Protein AF-A0A9E1KNU5-F1 (afdb_monomer)

Foldseek 3Di:
DVVVVVLVVCCVPPPDNVVSVVVVVCVLVVVVVCCCVVVVDDDDPVSVVVNVVSVVVVVVVVVVVVVVD

Radius of gyration: 15.42 Å; Cα contacts (8 Å, |Δi|>4): 13; chains: 1; bounding box: 29×34×34 Å

Solvent-accessible surface area (backbone atoms only — not comparable to full-atom values): 4097 Å² total; per-residue (Å²): 112,67,70,58,53,54,48,54,51,48,51,74,67,40,97,48,56,67,60,62,58,54,50,60,73,45,45,68,60,53,50,51,52,46,45,38,72,74,68,63,53,78,86,54,74,66,57,56,54,52,50,51,52,52,50,52,53,49,52,52,48,53,57,53,58,62,72,77,112

pLDDT: mean 76.54, std 9.74, range [48.91, 89.56]

Mean predicted aligned error: 8.91 Å

Structure (mmCIF, N/CA/C/O backbone):
data_AF-A0A9E1KNU5-F1
#
_entry.id   AF-A0A9E1KNU5-F1
#
loop_
_atom_site.group_PDB
_atom_site.id
_atom_site.type_symbol
_atom_site.label_atom_id
_atom_site.label_alt_id
_atom_site.label_comp_id
_atom_site.label_asym_id
_atom_site.label_entity_id
_atom_site.label_seq_id
_atom_site.pdbx_PDB_ins_code
_atom_site.Cartn_x
_atom_site.Cartn_y
_atom_site.Cartn_z
_atom_site.occupancy
_atom_site.B_iso_or_equiv
_atom_site.auth_seq_id
_atom_site.auth_comp_id
_atom_site.auth_asym_id
_atom_site.auth_atom_id
_atom_site.pdbx_PDB_model_num
ATOM 1 N N . GLY A 1 1 ? 11.672 -14.276 -0.715 1.00 67.12 1 GLY A N 1
ATOM 2 C CA . GLY A 1 1 ? 12.261 -15.095 -1.792 1.00 67.12 1 GLY A CA 1
ATOM 3 C C . GLY A 1 1 ? 11.258 -15.368 -2.895 1.00 67.12 1 GLY A C 1
ATOM 4 O O . GLY A 1 1 ? 11.282 -14.686 -3.907 1.00 67.12 1 GLY A O 1
ATOM 5 N N . VAL A 1 2 ? 10.334 -16.309 -2.679 1.00 82.62 2 VAL A N 1
ATOM 6 C CA . VAL A 1 2 ? 9.418 -16.810 -3.725 1.00 82.62 2 VAL A CA 1
ATOM 7 C C . VAL A 1 2 ? 8.473 -15.741 -4.290 1.00 82.62 2 VAL A C 1
ATOM 9 O O . VAL A 1 2 ? 8.334 -15.644 -5.503 1.00 82.62 2 VAL A O 1
ATOM 12 N N . ALA A 1 3 ? 7.896 -14.878 -3.446 1.00 79.44 3 ALA A N 1
ATOM 13 C CA . ALA A 1 3 ? 7.023 -13.792 -3.911 1.00 79.44 3 ALA A CA 1
ATOM 14 C C . ALA A 1 3 ? 7.742 -12.806 -4.854 1.00 79.44 3 ALA A C 1
ATOM 16 O O . ALA A 1 3 ? 7.164 -12.365 -5.841 1.00 79.44 3 ALA A O 1
ATOM 17 N N . PHE A 1 4 ? 9.021 -12.516 -4.596 1.00 76.50 4 PHE A N 1
ATOM 18 C CA . PHE A 1 4 ? 9.831 -11.628 -5.435 1.00 76.50 4 PHE A CA 1
ATOM 19 C C . PHE A 1 4 ? 10.200 -12.280 -6.775 1.00 76.50 4 PHE A C 1
ATOM 21 O O . PHE A 1 4 ? 10.173 -11.626 -7.813 1.00 76.50 4 PHE A O 1
ATOM 28 N N . LEU A 1 5 ? 10.485 -13.586 -6.769 1.00 82.19 5 LEU A N 1
ATOM 29 C CA . LEU A 1 5 ? 10.713 -14.354 -7.995 1.00 82.19 5 LEU A CA 1
ATOM 30 C C . LEU A 1 5 ? 9.444 -14.414 -8.856 1.00 82.19 5 LEU A C 1
ATOM 32 O O . LEU A 1 5 ? 9.515 -14.182 -10.058 1.00 82.19 5 LEU A O 1
ATOM 36 N N . CYS A 1 6 ? 8.286 -14.646 -8.233 1.00 79.56 6 CYS A N 1
ATOM 37 C CA . CYS A 1 6 ? 6.984 -14.644 -8.900 1.00 79.56 6 CYS A CA 1
ATOM 38 C C . CYS A 1 6 ? 6.647 -13.260 -9.487 1.00 79.56 6 CYS A C 1
ATOM 40 O O . CYS A 1 6 ? 6.198 -13.156 -10.626 1.00 79.56 6 CYS A O 1
ATOM 42 N N . TRP A 1 7 ? 6.953 -12.188 -8.748 1.00 76.44 7 TRP A N 1
ATOM 43 C CA . TRP A 1 7 ? 6.818 -10.806 -9.213 1.00 76.44 7 TRP A CA 1
ATOM 44 C C . TRP A 1 7 ? 7.707 -10.503 -10.429 1.00 76.44 7 TRP A C 1
ATOM 46 O O . TRP A 1 7 ? 7.235 -9.957 -11.424 1.00 76.44 7 TRP A O 1
ATOM 56 N N . SER A 1 8 ? 8.981 -10.900 -10.379 1.00 75.00 8 SER A N 1
ATOM 57 C CA . SER A 1 8 ? 9.932 -10.713 -11.482 1.00 75.00 8 SER A CA 1
ATOM 58 C C . SER A 1 8 ? 9.514 -11.484 -12.744 1.00 75.00 8 SER A C 1
ATOM 60 O O . SER A 1 8 ? 9.533 -10.940 -13.847 1.00 75.00 8 SER A O 1
ATOM 62 N N . LEU A 1 9 ? 9.028 -12.720 -12.582 1.00 76.06 9 LEU A N 1
ATOM 63 C CA . LEU A 1 9 ? 8.449 -13.518 -13.668 1.00 76.06 9 LEU A CA 1
ATOM 64 C C . LEU A 1 9 ? 7.208 -12.856 -14.282 1.00 76.06 9 LEU A C 1
ATOM 66 O O . LEU A 1 9 ? 7.088 -12.799 -15.504 1.00 76.06 9 LEU A O 1
ATOM 70 N N . ALA A 1 10 ? 6.308 -12.312 -13.459 1.00 71.88 10 ALA A N 1
ATOM 71 C CA . ALA A 1 10 ? 5.114 -11.616 -13.934 1.00 71.88 10 ALA A CA 1
ATOM 72 C C . ALA A 1 10 ? 5.448 -10.332 -14.713 1.00 71.88 10 ALA A C 1
ATOM 74 O O . ALA A 1 10 ? 4.799 -10.042 -15.717 1.00 71.88 10 ALA A O 1
ATOM 75 N N . LEU A 1 11 ? 6.481 -9.589 -14.299 1.00 68.62 11 LEU A N 1
ATOM 76 C CA . LEU A 1 11 ? 6.984 -8.425 -15.037 1.00 68.62 11 LEU A CA 1
ATOM 77 C C . LEU A 1 11 ? 7.584 -8.808 -16.397 1.00 68.62 11 LEU A C 1
ATOM 79 O O . LEU A 1 11 ? 7.424 -8.052 -17.350 1.00 68.62 11 LEU A O 1
ATOM 83 N N . GLY A 1 12 ? 8.239 -9.971 -16.49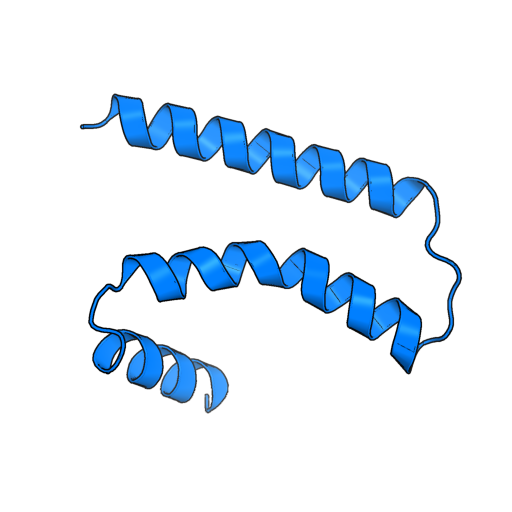2 1.00 66.06 12 GLY A N 1
ATOM 84 C CA . GLY A 1 12 ? 8.789 -10.490 -17.748 1.00 66.06 12 GLY A CA 1
ATOM 85 C C . GLY A 1 12 ? 7.734 -11.032 -18.722 1.00 66.06 12 GLY A C 1
ATOM 86 O O . GLY A 1 12 ? 7.921 -10.943 -19.931 1.00 66.06 12 GLY A O 1
ATOM 87 N N . PHE A 1 13 ? 6.617 -11.566 -18.214 1.00 64.62 13 PHE A N 1
ATOM 88 C CA . PHE A 1 13 ? 5.521 -12.108 -19.032 1.00 64.62 13 PHE A CA 1
ATOM 89 C C . PHE A 1 13 ? 4.439 -11.084 -19.396 1.00 64.62 13 PHE A C 1
ATOM 91 O O . PHE A 1 13 ? 3.690 -11.300 -20.350 1.00 64.62 13 PHE A O 1
ATOM 98 N N . ALA A 1 14 ? 4.312 -9.983 -18.652 1.00 61.06 14 ALA A N 1
ATOM 99 C CA . ALA A 1 14 ? 3.314 -8.966 -18.944 1.00 61.06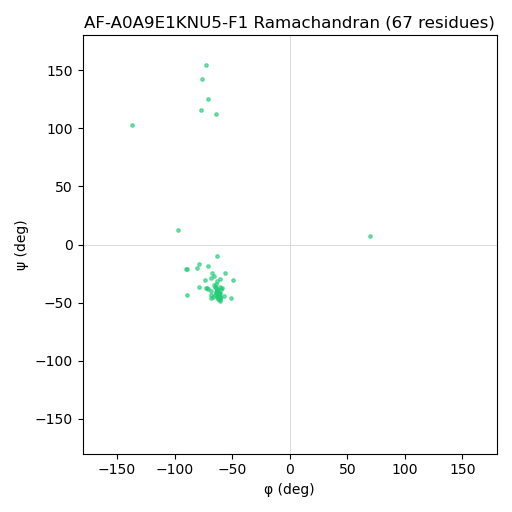 14 ALA A CA 1
ATOM 100 C C . ALA A 1 14 ? 3.774 -8.094 -20.129 1.00 61.06 14 ALA A C 1
ATOM 102 O O . ALA A 1 14 ? 4.719 -7.323 -19.978 1.00 61.06 14 ALA A O 1
ATOM 103 N N . PRO A 1 15 ? 3.073 -8.107 -21.282 1.00 57.94 15 PRO A N 1
ATOM 104 C CA . PRO A 1 15 ? 3.463 -7.339 -22.472 1.00 57.94 15 PRO A CA 1
ATOM 105 C C . PRO A 1 15 ? 3.444 -5.815 -22.258 1.00 57.94 15 PRO A C 1
ATOM 107 O O . PRO A 1 15 ? 3.896 -5.063 -23.110 1.00 57.94 15 PRO A O 1
ATOM 110 N N . ASN A 1 16 ? 2.905 -5.353 -21.125 1.00 58.72 16 ASN A N 1
ATOM 111 C CA . ASN A 1 16 ? 2.971 -3.971 -20.671 1.00 58.72 16 ASN A CA 1
ATOM 112 C C . ASN A 1 16 ? 3.280 -3.961 -19.169 1.00 58.72 16 ASN A C 1
ATOM 114 O O . ASN A 1 16 ? 2.381 -4.183 -18.351 1.00 58.72 16 ASN A O 1
ATOM 118 N N . THR A 1 17 ? 4.526 -3.665 -18.803 1.00 61.56 17 THR A N 1
ATOM 119 C CA . THR A 1 17 ? 5.009 -3.516 -17.416 1.00 61.56 17 THR A CA 1
ATOM 120 C C . THR A 1 17 ? 4.106 -2.589 -16.581 1.00 61.56 17 THR A C 1
ATOM 122 O O . THR A 1 17 ? 3.886 -2.822 -15.392 1.00 61.56 17 THR A O 1
ATOM 125 N N . SER A 1 18 ? 3.463 -1.607 -17.223 1.00 59.28 18 SER A N 1
ATOM 126 C CA . SER A 1 18 ? 2.485 -0.694 -16.619 1.00 59.28 18 SER A CA 1
ATOM 127 C C . SER A 1 18 ? 1.243 -1.385 -16.033 1.00 59.28 18 SER A C 1
ATOM 129 O O . SER A 1 18 ? 0.682 -0.890 -15.057 1.00 59.28 18 SER A O 1
ATOM 131 N N . ARG A 1 19 ? 0.797 -2.536 -16.568 1.00 61.03 19 ARG A N 1
ATOM 132 C CA . ARG A 1 19 ? -0.346 -3.281 -15.997 1.00 61.03 19 ARG A CA 1
ATOM 133 C C . ARG A 1 19 ? 0.008 -3.941 -14.668 1.00 61.03 19 ARG A C 1
ATOM 135 O O . ARG A 1 19 ? -0.818 -3.929 -13.761 1.00 61.03 19 ARG A O 1
ATOM 142 N N . VAL A 1 20 ? 1.224 -4.473 -14.543 1.00 66.75 20 VAL A N 1
ATOM 143 C CA . VAL A 1 20 ? 1.707 -5.096 -13.298 1.00 66.75 20 VAL A CA 1
ATOM 144 C C . VAL A 1 20 ? 1.897 -4.035 -12.214 1.00 66.75 20 VAL A C 1
ATOM 146 O O . VAL A 1 20 ? 1.474 -4.238 -11.080 1.00 66.75 20 VAL A O 1
ATOM 149 N N . GLY A 1 21 ? 2.422 -2.857 -12.572 1.00 67.81 21 GLY A N 1
ATOM 150 C CA . GLY A 1 21 ? 2.482 -1.711 -11.658 1.00 67.81 21 GLY A CA 1
ATOM 151 C C . GLY A 1 21 ? 1.098 -1.266 -11.169 1.00 67.81 21 GLY A C 1
ATOM 152 O O . GLY A 1 21 ? 0.921 -0.979 -9.988 1.00 67.81 21 GLY A O 1
ATOM 153 N N . ASN A 1 22 ? 0.080 -1.303 -12.037 1.00 68.69 22 ASN A N 1
ATOM 154 C CA . ASN A 1 22 ? -1.282 -0.931 -11.654 1.00 68.69 22 ASN A CA 1
ATOM 155 C C . ASN A 1 22 ? -1.926 -1.909 -10.646 1.00 68.69 22 ASN A C 1
ATOM 157 O O . AS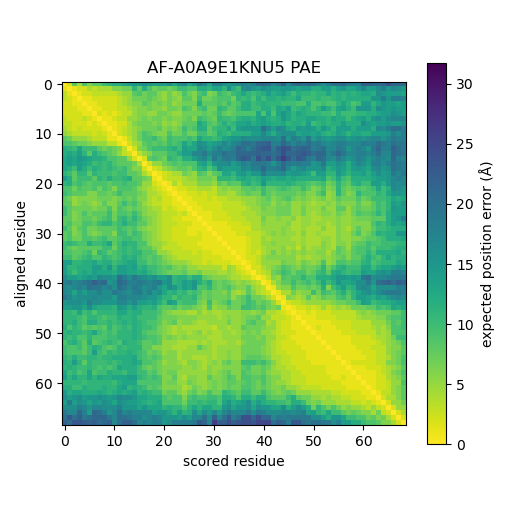N A 1 22 ? -2.799 -1.505 -9.881 1.00 68.69 22 ASN A O 1
ATOM 161 N N . LEU A 1 23 ? -1.482 -3.174 -10.596 1.00 75.94 23 LEU A N 1
ATOM 162 C CA . LEU A 1 23 ? -1.941 -4.154 -9.599 1.00 75.94 23 LEU A CA 1
ATOM 163 C C . LEU A 1 23 ? -1.480 -3.813 -8.175 1.00 75.94 23 LEU A C 1
ATOM 165 O O . LEU A 1 23 ? -2.199 -4.124 -7.227 1.00 75.94 23 LEU A O 1
ATOM 169 N N . ILE A 1 24 ? -0.335 -3.138 -8.005 1.00 79.56 24 ILE A N 1
ATOM 170 C CA . ILE A 1 24 ? 0.118 -2.666 -6.682 1.00 79.56 24 ILE A CA 1
ATOM 171 C C . ILE A 1 24 ? -0.925 -1.723 -6.080 1.00 79.56 24 ILE A C 1
ATOM 173 O O . ILE A 1 24 ? -1.216 -1.790 -4.889 1.00 79.56 24 ILE A O 1
ATOM 177 N N . PHE A 1 25 ? -1.554 -0.893 -6.911 1.00 74.94 25 PHE A N 1
ATOM 178 C CA . PHE A 1 25 ? -2.606 0.014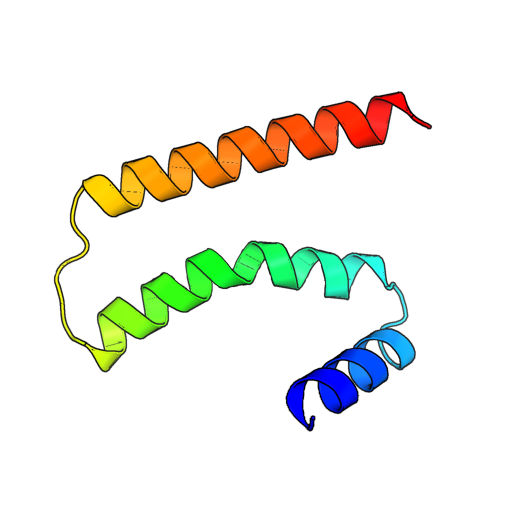 -6.461 1.00 74.94 25 PHE A CA 1
ATOM 179 C C . PHE A 1 25 ? -3.911 -0.697 -6.089 1.00 74.94 25 PHE A C 1
ATOM 181 O O . PHE A 1 25 ? -4.707 -0.137 -5.340 1.00 74.94 25 PHE A O 1
ATOM 188 N N . LEU A 1 26 ? -4.120 -1.940 -6.540 1.00 76.75 26 LEU A N 1
ATOM 189 C CA . LEU A 1 26 ? -5.225 -2.787 -6.083 1.00 76.75 26 LEU A CA 1
ATOM 190 C C . LEU A 1 26 ? -4.939 -3.479 -4.741 1.00 76.75 26 LEU A C 1
ATOM 192 O O . LEU A 1 26 ? -5.886 -3.877 -4.066 1.00 76.75 26 LEU A O 1
ATOM 196 N N . ALA A 1 27 ? -3.673 -3.606 -4.327 1.00 84.56 27 ALA A N 1
ATOM 197 C CA . ALA A 1 27 ? -3.287 -4.261 -3.074 1.00 84.56 27 ALA A CA 1
ATOM 198 C C . 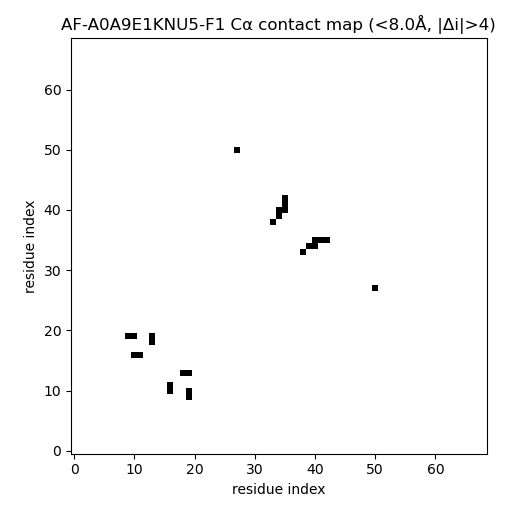ALA A 1 27 ? -4.043 -3.759 -1.821 1.00 84.56 27 ALA A C 1
ATOM 200 O O . ALA A 1 27 ? -4.519 -4.608 -1.066 1.00 84.56 27 ALA A O 1
ATOM 201 N N . PRO A 1 28 ? -4.229 -2.441 -1.578 1.00 81.00 28 PRO A N 1
ATOM 202 C CA . PRO A 1 28 ? -4.989 -1.969 -0.416 1.00 81.00 28 PRO A CA 1
ATOM 203 C C . PRO A 1 28 ? -6.464 -2.390 -0.455 1.00 81.00 28 PRO A C 1
ATOM 205 O O . PRO A 1 28 ? -7.017 -2.767 0.573 1.00 81.00 28 PRO A O 1
ATOM 208 N N . PHE A 1 29 ? -7.093 -2.404 -1.632 1.00 83.00 29 PHE A N 1
ATOM 209 C CA . PHE A 1 29 ? -8.478 -2.861 -1.784 1.00 83.00 29 PHE A CA 1
ATOM 210 C C . PHE A 1 29 ? -8.603 -4.365 -1.550 1.00 83.00 29 PHE A C 1
ATOM 212 O O . PHE A 1 29 ? -9.506 -4.816 -0.850 1.00 83.00 29 PHE A O 1
ATOM 219 N N . LEU A 1 30 ? -7.669 -5.139 -2.107 1.00 84.31 30 LEU A N 1
ATOM 220 C CA . LEU A 1 30 ? -7.637 -6.585 -1.924 1.00 84.31 30 LEU A CA 1
ATOM 221 C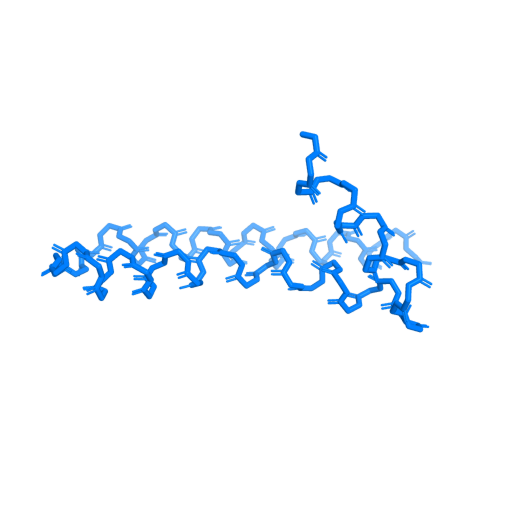 C . LEU A 1 30 ? -7.417 -6.943 -0.448 1.00 84.31 30 LEU A C 1
ATOM 223 O O . LEU A 1 30 ? -8.086 -7.830 0.072 1.00 84.31 30 LEU A O 1
ATOM 227 N N . SER A 1 31 ? -6.551 -6.193 0.240 1.00 84.31 31 SER A N 1
ATOM 228 C CA . SER A 1 31 ? -6.341 -6.301 1.686 1.00 84.31 31 SER A CA 1
ATOM 229 C C . SER A 1 31 ? -7.643 -6.093 2.470 1.00 84.31 31 SER A C 1
ATOM 231 O O . SER A 1 31 ? -7.960 -6.897 3.341 1.00 84.31 31 SER A O 1
ATOM 233 N N . LEU A 1 32 ? -8.458 -5.091 2.116 1.00 83.94 32 LEU A N 1
ATOM 234 C CA . LEU A 1 32 ? -9.752 -4.856 2.774 1.00 83.94 32 LEU A CA 1
ATOM 235 C C . LEU A 1 32 ? -10.752 -5.988 2.575 1.00 83.94 32 LEU A C 1
ATOM 237 O O . LEU A 1 32 ? -11.427 -6.378 3.526 1.00 83.94 32 LEU A O 1
ATOM 241 N N . ILE A 1 33 ? -10.825 -6.534 1.361 1.00 84.94 33 ILE A N 1
ATOM 242 C CA . ILE A 1 33 ? -11.683 -7.685 1.074 1.00 84.94 33 ILE A CA 1
ATOM 243 C C . ILE A 1 33 ? -11.232 -8.887 1.907 1.00 84.94 33 ILE A C 1
ATOM 245 O O . ILE A 1 33 ? -12.074 -9.532 2.526 1.00 84.94 33 ILE A O 1
ATOM 249 N N . LEU A 1 34 ? -9.922 -9.160 1.971 1.00 85.06 34 LEU A N 1
ATOM 250 C CA . LEU A 1 34 ? -9.383 -10.248 2.788 1.00 85.06 34 LEU A CA 1
ATOM 251 C C . LEU A 1 34 ? -9.694 -10.053 4.272 1.00 85.06 34 LEU A C 1
ATOM 253 O O . LEU A 1 34 ? -10.177 -10.986 4.898 1.00 85.06 34 LEU A O 1
ATOM 257 N N . VAL A 1 35 ? -9.449 -8.870 4.840 1.00 84.25 35 VAL A N 1
ATOM 258 C CA . VAL A 1 35 ? -9.724 -8.611 6.263 1.00 84.25 35 VAL A CA 1
ATOM 259 C C . VAL A 1 35 ? -11.214 -8.777 6.562 1.00 84.25 35 VAL A C 1
ATOM 261 O O . VAL A 1 35 ? -11.567 -9.421 7.545 1.00 84.25 35 VAL A O 1
ATOM 264 N N . HIS A 1 36 ? -12.095 -8.291 5.688 1.00 82.88 36 HIS A N 1
ATOM 265 C CA . HIS A 1 36 ? -13.533 -8.448 5.880 1.00 82.88 36 HIS A CA 1
ATOM 266 C C . HIS A 1 36 ? -13.992 -9.913 5.786 1.00 82.88 36 HIS A C 1
ATOM 268 O O . HIS A 1 36 ? -14.745 -10.370 6.640 1.00 82.88 36 HIS A O 1
ATOM 274 N N . TYR A 1 37 ? -13.521 -10.671 4.788 1.00 81.94 37 TYR A N 1
ATOM 275 C CA . TYR A 1 37 ? -13.947 -12.062 4.577 1.00 81.94 37 TYR A CA 1
ATOM 276 C C . TYR A 1 37 ? -13.277 -13.073 5.517 1.00 81.94 37 TYR A C 1
ATOM 278 O O . TYR A 1 37 ? -13.907 -14.055 5.897 1.00 81.94 37 TYR A O 1
ATOM 286 N N . ILE A 1 38 ? -12.001 -12.873 5.854 1.00 85.38 38 ILE A N 1
ATOM 287 C CA . ILE A 1 38 ? -11.211 -13.812 6.667 1.00 85.38 38 ILE A CA 1
ATOM 288 C C . ILE A 1 38 ? -11.361 -13.499 8.153 1.00 85.38 38 ILE A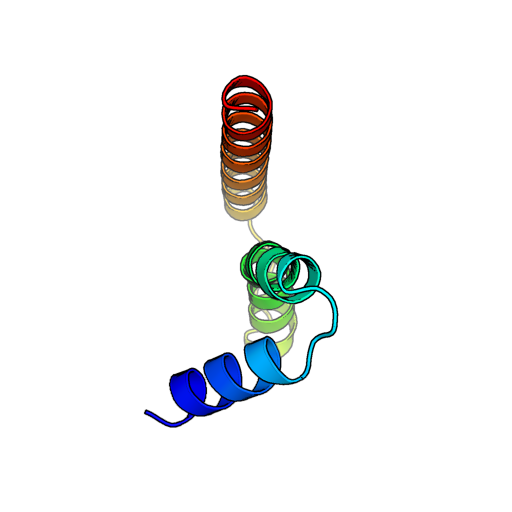 C 1
ATOM 290 O O . ILE A 1 38 ? -11.496 -14.419 8.954 1.00 85.38 38 ILE A O 1
ATOM 294 N N . LEU A 1 39 ? -11.315 -12.216 8.526 1.00 79.88 39 LEU A N 1
ATOM 295 C CA . LEU A 1 39 ? -11.376 -11.791 9.925 1.00 79.88 39 LEU A CA 1
ATOM 296 C C . LEU A 1 39 ? -12.817 -11.556 10.398 1.00 79.88 39 LEU A C 1
ATOM 298 O O . LEU A 1 39 ? -13.071 -11.586 11.597 1.00 79.88 39 LEU A O 1
ATOM 302 N N . GLY A 1 40 ? -13.761 -11.332 9.475 1.00 72.56 40 GLY A N 1
ATOM 303 C CA . GLY A 1 40 ? -15.172 -11.098 9.795 1.00 72.56 40 GLY A CA 1
ATOM 304 C C . GLY A 1 40 ? -15.446 -9.753 10.476 1.00 72.56 40 GLY A C 1
ATOM 305 O O . GLY A 1 40 ? -16.565 -9.512 10.927 1.00 72.56 40 GLY A O 1
ATOM 306 N N . GLU A 1 41 ? -14.447 -8.870 10.572 1.00 70.81 41 GLU A N 1
ATOM 307 C CA . GLU A 1 41 ? -14.617 -7.573 11.216 1.00 70.81 41 GLU A CA 1
ATOM 308 C C . GLU A 1 41 ? -15.388 -6.590 10.327 1.00 70.81 41 GLU A C 1
ATOM 310 O O . GLU A 1 41 ? -15.251 -6.529 9.096 1.00 70.81 41 GLU A O 1
ATOM 315 N N . SER A 1 42 ? -16.224 -5.792 10.989 1.00 70.38 42 SER A N 1
ATOM 316 C CA . SER A 1 42 ? -16.945 -4.692 10.357 1.00 70.38 42 SER A CA 1
ATOM 317 C C . SER A 1 42 ? -15.955 -3.581 10.023 1.00 70.38 42 SER A C 1
ATOM 319 O O . SER A 1 42 ? -15.235 -3.098 10.895 1.00 70.38 42 SER A O 1
ATOM 321 N N . ILE A 1 43 ? -15.913 -3.171 8.756 1.00 76.62 43 ILE A N 1
ATOM 322 C CA . ILE A 1 43 ? -14.995 -2.131 8.288 1.00 76.62 43 ILE A CA 1
ATOM 323 C C . ILE A 1 43 ? -15.346 -0.806 8.980 1.00 76.62 43 ILE A C 1
ATOM 325 O O . ILE A 1 43 ? -16.405 -0.227 8.736 1.00 76.62 43 ILE A O 1
ATOM 329 N N . TYR A 1 44 ? -14.451 -0.325 9.844 1.00 76.50 44 TYR A N 1
ATOM 330 C CA . TYR A 1 44 ? -14.621 0.932 10.571 1.00 76.50 44 TYR A CA 1
ATOM 331 C C . TYR A 1 44 ? -14.439 2.157 9.660 1.00 76.50 44 TYR A C 1
ATOM 333 O O . TYR A 1 44 ? -13.705 2.131 8.672 1.00 76.50 44 TYR A O 1
ATOM 341 N N . SER A 1 45 ? -15.051 3.288 10.030 1.00 76.12 45 SER A N 1
ATOM 342 C CA . SER A 1 45 ? -14.952 4.557 9.283 1.00 76.12 45 SER A CA 1
ATOM 343 C C . SER A 1 45 ? -13.513 5.055 9.081 1.00 76.12 45 SER A C 1
ATOM 345 O O . SER A 1 45 ? -13.230 5.761 8.116 1.00 76.12 45 SER A O 1
ATOM 347 N N . THR A 1 46 ? -12.579 4.658 9.948 1.00 81.56 46 THR A N 1
ATOM 348 C CA . THR A 1 46 ? -11.144 4.967 9.824 1.00 81.56 46 THR A CA 1
ATOM 349 C C . THR A 1 46 ? -10.519 4.355 8.570 1.00 81.56 46 THR A C 1
ATOM 351 O O . THR A 1 46 ? -9.637 4.963 7.965 1.00 81.56 46 THR A O 1
ATOM 354 N N . THR A 1 47 ? -11.016 3.202 8.119 1.00 83.75 47 THR A N 1
ATOM 355 C CA . THR A 1 47 ? -10.595 2.566 6.871 1.00 83.75 47 THR A CA 1
ATOM 356 C C . THR A 1 47 ? -10.944 3.417 5.657 1.00 83.75 47 THR A C 1
ATOM 358 O O . THR A 1 47 ? -10.122 3.568 4.756 1.00 83.75 47 THR A O 1
ATOM 361 N N . TRP A 1 48 ? -12.134 4.019 5.648 1.00 83.06 48 TRP A N 1
ATOM 362 C CA . TRP A 1 48 ? -12.551 4.918 4.575 1.00 83.06 48 TRP A CA 1
ATOM 363 C C . TRP A 1 48 ? -11.664 6.158 4.508 1.00 83.06 48 TRP A C 1
ATOM 365 O O . TRP A 1 48 ? -11.260 6.552 3.419 1.00 83.06 48 TRP A O 1
ATOM 375 N N . VAL A 1 49 ? -11.289 6.722 5.661 1.00 87.44 49 VAL A N 1
ATOM 376 C CA . VAL A 1 49 ? -10.349 7.853 5.734 1.00 87.44 49 VAL A CA 1
ATOM 377 C C . VAL A 1 49 ? -8.968 7.460 5.201 1.00 87.44 49 VAL A C 1
ATOM 379 O O . VAL A 1 49 ? -8.398 8.186 4.388 1.00 87.44 49 VAL A O 1
ATOM 382 N N . GLY A 1 50 ? -8.448 6.294 5.597 1.00 85.94 50 GLY A N 1
ATOM 383 C CA . GLY A 1 50 ? -7.179 5.771 5.083 1.00 85.94 50 GLY A CA 1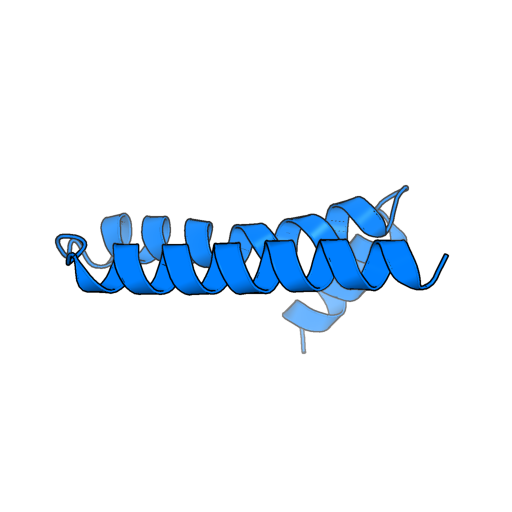
ATOM 384 C C . GLY A 1 50 ? -7.207 5.535 3.570 1.00 85.94 50 GLY A C 1
ATOM 385 O O . GLY A 1 50 ? -6.268 5.904 2.868 1.00 85.94 50 GLY A O 1
ATOM 386 N N . LEU A 1 51 ? -8.309 4.996 3.046 1.00 86.69 51 LEU A N 1
ATOM 387 C CA . LEU A 1 51 ? -8.506 4.800 1.611 1.00 86.69 51 LEU A CA 1
ATOM 388 C C . LEU A 1 51 ? -8.512 6.135 0.854 1.00 86.69 51 LEU A C 1
ATOM 390 O O . LEU A 1 51 ? -7.854 6.264 -0.176 1.00 86.69 51 LEU A O 1
ATOM 394 N N . LEU A 1 52 ? -9.205 7.142 1.392 1.00 89.56 52 LEU A N 1
ATOM 395 C CA . LEU A 1 52 ? -9.256 8.492 0.830 1.00 89.56 52 LEU A CA 1
ATOM 396 C C . LEU A 1 52 ? -7.860 9.131 0.793 1.00 89.56 52 LEU A C 1
ATOM 398 O O . LEU A 1 52 ? -7.479 9.712 -0.222 1.00 89.56 52 LEU A O 1
ATOM 402 N N . LEU A 1 53 ? -7.068 8.949 1.855 1.00 89.50 53 LEU A N 1
ATOM 403 C CA . LEU A 1 53 ? -5.680 9.409 1.932 1.00 89.50 53 LEU A CA 1
ATOM 404 C C . LEU A 1 53 ? -4.791 8.734 0.872 1.00 89.50 53 LEU A C 1
ATOM 406 O O . LEU A 1 53 ? -4.022 9.411 0.190 1.00 89.50 53 LEU A O 1
ATOM 410 N N . ILE A 1 54 ? -4.921 7.413 0.697 1.00 86.62 54 ILE A N 1
ATOM 411 C CA . ILE A 1 54 ? -4.175 6.655 -0.318 1.00 86.62 54 ILE A CA 1
ATOM 412 C C . ILE A 1 54 ? -4.544 7.140 -1.721 1.00 86.62 54 ILE A C 1
ATOM 414 O O . ILE A 1 54 ? -3.647 7.412 -2.517 1.00 86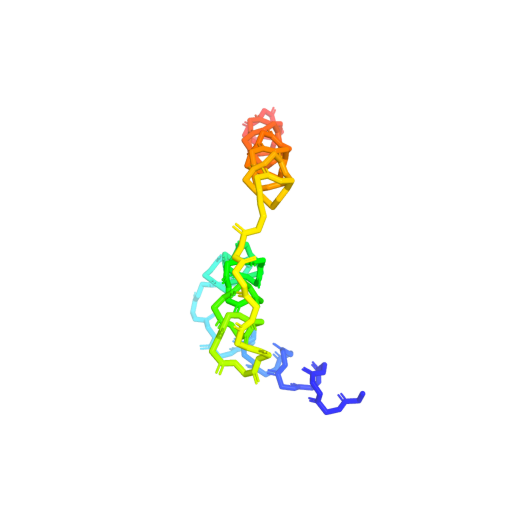.62 54 ILE A O 1
ATOM 418 N N . ILE A 1 55 ? -5.840 7.294 -2.021 1.00 87.62 55 ILE A N 1
ATOM 419 C CA . ILE A 1 55 ? -6.319 7.787 -3.321 1.00 87.62 55 ILE A CA 1
ATOM 420 C C . ILE A 1 55 ? -5.791 9.202 -3.586 1.00 87.62 55 ILE A C 1
ATOM 422 O O . ILE A 1 55 ? -5.286 9.461 -4.677 1.00 87.62 55 ILE A O 1
ATOM 426 N N . ALA A 1 56 ? -5.842 10.099 -2.598 1.00 89.44 56 ALA A N 1
ATOM 427 C CA . ALA A 1 56 ? -5.316 11.457 -2.728 1.00 89.44 56 ALA A CA 1
ATOM 428 C C . ALA A 1 56 ? -3.807 11.465 -3.033 1.00 89.44 56 ALA A C 1
ATOM 430 O O . ALA A 1 56 ? -3.370 12.144 -3.963 1.00 89.44 56 ALA A O 1
ATOM 431 N N . GLY A 1 57 ? -3.015 10.659 -2.316 1.00 85.38 57 GLY A N 1
ATOM 432 C CA . GLY A 1 57 ? -1.579 10.510 -2.576 1.00 85.38 57 GLY A CA 1
ATOM 433 C C . GLY A 1 57 ? -1.269 9.903 -3.950 1.00 85.38 57 GLY A C 1
ATOM 434 O O . GLY A 1 57 ? -0.296 10.287 -4.596 1.00 85.38 57 GLY A O 1
ATOM 435 N N . LEU A 1 58 ? -2.116 8.991 -4.430 1.00 82.81 58 LEU A N 1
ATOM 436 C CA . LEU A 1 58 ? -2.027 8.377 -5.757 1.00 82.81 58 LEU A CA 1
ATOM 437 C C . LEU A 1 58 ? -2.313 9.368 -6.885 1.00 82.81 58 LEU A C 1
ATOM 439 O O . LEU A 1 58 ? -1.576 9.421 -7.869 1.00 82.81 58 LEU A O 1
ATOM 443 N N . VAL A 1 59 ? -3.378 10.158 -6.738 1.00 85.44 59 VAL A N 1
ATOM 444 C CA . VAL A 1 59 ? -3.728 11.227 -7.680 1.00 85.44 59 VAL A CA 1
ATOM 445 C C . VAL A 1 59 ? -2.600 12.251 -7.722 1.00 85.44 59 VAL A C 1
ATOM 447 O O . VAL A 1 59 ? -2.147 12.602 -8.807 1.00 85.44 59 VAL A O 1
ATOM 450 N N . PHE A 1 60 ? -2.079 12.655 -6.562 1.00 88.31 60 PHE A N 1
ATOM 451 C CA . PHE A 1 60 ? -0.943 13.568 -6.480 1.00 88.31 60 PHE A CA 1
ATOM 452 C C . PHE A 1 60 ? 0.316 13.005 -7.163 1.00 88.31 60 PHE A C 1
ATOM 454 O O . PHE A 1 60 ? 0.951 13.705 -7.950 1.00 88.31 60 PHE A O 1
ATOM 461 N N . GLN A 1 61 ? 0.644 11.727 -6.942 1.00 80.25 61 GLN A N 1
ATOM 462 C CA . GLN A 1 61 ? 1.752 11.064 -7.640 1.00 80.25 61 GLN A CA 1
ATOM 463 C C . GLN A 1 61 ? 1.548 11.027 -9.156 1.00 80.25 61 GLN A C 1
ATOM 465 O O . GLN A 1 61 ? 2.461 11.392 -9.890 1.00 80.25 61 GLN A O 1
ATOM 470 N N . LYS A 1 62 ? 0.357 10.647 -9.639 1.00 80.50 62 LYS A N 1
ATOM 471 C CA . LYS A 1 62 ? 0.062 10.614 -11.081 1.00 80.50 62 LYS A CA 1
ATOM 472 C C . LYS A 1 62 ? 0.135 11.988 -11.733 1.00 80.50 62 LYS A C 1
ATOM 474 O O . LYS A 1 62 ? 0.601 12.089 -12.864 1.00 80.50 62 LYS A O 1
ATOM 479 N N . LEU A 1 63 ? -0.344 13.027 -11.048 1.00 84.25 63 LEU A N 1
ATOM 480 C CA . LEU A 1 63 ? -0.250 14.402 -11.538 1.00 84.25 63 LEU A CA 1
ATOM 481 C C . LEU A 1 63 ? 1.215 14.824 -11.680 1.00 84.25 63 LEU A C 1
ATOM 483 O O . LEU A 1 63 ? 1.581 15.404 -12.696 1.00 84.25 63 LEU A O 1
ATOM 487 N N . ARG A 1 64 ? 2.063 14.452 -10.714 1.00 77.69 64 ARG A N 1
ATOM 488 C CA . ARG A 1 64 ? 3.495 14.758 -10.747 1.00 77.69 64 ARG A CA 1
ATOM 489 C C . ARG A 1 64 ? 4.276 13.933 -11.770 1.00 77.69 64 ARG A C 1
ATOM 491 O O . ARG A 1 64 ? 5.167 14.464 -12.419 1.00 77.69 64 ARG A O 1
ATOM 498 N N . GLU A 1 65 ? 3.944 12.659 -11.954 1.00 74.06 65 GLU A N 1
ATOM 499 C CA . GLU A 1 65 ? 4.554 11.808 -12.988 1.00 74.06 65 GLU A CA 1
ATOM 500 C C . GLU A 1 65 ? 4.251 12.336 -14.399 1.00 74.06 65 GLU A C 1
ATOM 502 O O . GLU A 1 65 ? 5.135 12.358 -15.249 1.00 74.06 65 GLU A O 1
ATOM 507 N N . LYS A 1 66 ? 3.033 12.853 -14.626 1.00 63.44 66 LYS A N 1
ATOM 508 C CA . LYS A 1 66 ? 2.655 13.513 -15.884 1.00 63.44 66 LYS A CA 1
ATOM 509 C C . LYS A 1 66 ? 3.395 14.823 -16.162 1.00 63.44 66 LYS A C 1
ATOM 511 O O . LYS A 1 66 ? 3.495 15.191 -17.322 1.00 63.44 66 LYS A O 1
ATOM 516 N N . GLU A 1 67 ? 3.855 15.530 -15.132 1.00 63.88 67 GLU A N 1
ATOM 517 C CA . GLU A 1 67 ? 4.589 16.799 -15.269 1.00 63.88 67 GLU A CA 1
ATOM 518 C C . GLU A 1 67 ? 6.069 16.590 -15.648 1.00 63.88 67 GLU A C 1
ATOM 520 O O . GLU A 1 67 ? 6.724 17.519 -16.107 1.00 63.88 67 GLU A O 1
ATOM 525 N N . ASN A 1 68 ? 6.602 15.372 -15.483 1.00 50.41 68 ASN A N 1
ATOM 526 C CA . ASN A 1 68 ? 7.995 15.022 -15.800 1.00 50.41 68 ASN A CA 1
ATOM 527 C C . ASN A 1 68 ? 8.170 14.365 -17.192 1.00 50.41 68 ASN A C 1
ATOM 529 O O . ASN A 1 68 ? 9.235 13.811 -17.467 1.00 50.41 68 ASN A O 1
ATOM 533 N N . LEU A 1 69 ? 7.141 14.411 -18.048 1.00 48.91 69 LEU A N 1
ATOM 534 C CA . LEU A 1 69 ? 7.130 13.948 -19.447 1.00 48.91 69 LEU A CA 1
ATOM 535 C C . LEU A 1 69 ? 6.905 15.131 -20.392 1.00 48.91 69 LEU A C 1
ATOM 537 O O . LEU A 1 69 ? 7.573 15.153 -21.448 1.00 48.91 69 LEU A O 1
#

Sequence (69 aa):
GVAFLCWSLALGFAPNTSRVGNLIFLAPFLSLILVHYILGESIYSTTWVGLLLIIAGLVFQKLREKENL

Secondary structure (DSSP, 8-state):
-HHHHHHHHHHHH-S-HHHHHHHHTTHHHHHHHHIIIII-----HHHHHHHHHHHHHHHHHHHHHHHT-